Protein AF-A0A060CHI3-F1 (afdb_monomer_lite)

Organism: NCBI:txid290606

Sequence (123 aa):
YDAICPILAKHALPAGRLIACQVDNEMAYFFCINNYSSDYSDSSISQYRKFLEQKYGSLAGINKAHRTSAASLEEIDAPRKFLAATKADLPAYLDWAEYREYYLVHSIARLADMLRLCPAAAS

Radius of gyration: 19.77 Å; chains: 1; bounding box: 41×26×51 Å

Foldseek 3Di:
DVVCLQVLLCQDPPNHDDDDDDLDPPLCQVVLNPLQRDDQPPVLLVVLLVLLCVVQVDPVSSCQQQVHDDPDSVPDGADNDDDDPDPSNCRSSVSSNVSSVVVSVVVSVVSVVVNVPSDRPDD

Structure (mmCIF, N/CA/C/O backbone):
data_AF-A0A060CHI3-F1
#
_entry.id   AF-A0A060CHI3-F1
#
loop_
_atom_site.group_PDB
_atom_site.id
_atom_site.type_symbol
_atom_site.label_atom_id
_atom_site.label_alt_id
_atom_site.label_comp_id
_atom_site.label_asym_id
_atom_site.label_entity_id
_atom_site.label_seq_id
_atom_site.pdbx_PDB_ins_code
_atom_site.Cartn_x
_atom_site.Cartn_y
_atom_site.Cartn_z
_atom_site.occupancy
_atom_site.B_iso_or_equiv
_atom_site.auth_seq_id
_atom_site.auth_comp_id
_atom_site.auth_asym_id
_atom_site.auth_atom_id
_atom_site.pdbx_PDB_model_num
ATOM 1 N N . TYR A 1 1 ? 6.187 -4.412 -20.350 1.00 79.19 1 TYR A N 1
ATOM 2 C CA . TYR A 1 1 ? 7.648 -4.598 -20.272 1.00 79.19 1 TYR A CA 1
ATOM 3 C C . TYR A 1 1 ? 8.165 -5.384 -21.454 1.00 79.19 1 TYR A C 1
ATOM 5 O O . TYR A 1 1 ? 8.944 -4.827 -22.211 1.00 79.19 1 TYR A O 1
ATOM 13 N N . ASP A 1 2 ? 7.654 -6.587 -21.689 1.00 85.88 2 ASP A N 1
ATOM 14 C CA . ASP A 1 2 ? 8.130 -7.491 -22.750 1.00 85.88 2 ASP A CA 1
ATOM 15 C C . ASP A 1 2 ? 8.170 -6.858 -24.147 1.00 85.88 2 ASP A C 1
ATOM 17 O O . ASP A 1 2 ? 9.107 -7.085 -24.902 1.00 85.88 2 ASP A O 1
ATOM 21 N N . ALA A 1 3 ? 7.204 -5.994 -24.472 1.00 89.50 3 ALA A N 1
ATOM 22 C CA . ALA A 1 3 ? 7.180 -5.293 -25.756 1.00 89.50 3 ALA A CA 1
ATOM 23 C C . ALA A 1 3 ? 8.201 -4.141 -25.864 1.00 89.50 3 ALA A C 1
ATOM 25 O O . ALA A 1 3 ? 8.710 -3.877 -26.950 1.00 89.50 3 ALA A O 1
ATOM 26 N N . ILE A 1 4 ? 8.496 -3.437 -24.763 1.00 89.25 4 ILE A N 1
ATOM 27 C CA . ILE A 1 4 ? 9.316 -2.211 -24.782 1.00 89.25 4 ILE A CA 1
ATOM 28 C C . ILE A 1 4 ? 10.781 -2.480 -24.421 1.00 89.25 4 ILE A C 1
ATOM 30 O O . ILE A 1 4 ? 11.670 -1.845 -24.982 1.00 89.25 4 ILE A O 1
ATOM 34 N N . CYS A 1 5 ? 11.047 -3.456 -23.545 1.00 89.75 5 CYS A N 1
ATOM 35 C CA . CYS A 1 5 ? 12.394 -3.840 -23.116 1.00 89.75 5 CYS A CA 1
ATOM 36 C C . CYS A 1 5 ? 13.345 -4.107 -24.297 1.00 89.75 5 CYS A C 1
ATOM 38 O O . CYS A 1 5 ? 14.431 -3.531 -24.299 1.00 89.75 5 CYS A O 1
ATOM 40 N N . PRO A 1 6 ? 12.970 -4.901 -25.325 1.00 88.50 6 PRO A N 1
ATOM 41 C CA . PRO A 1 6 ? 13.855 -5.170 -26.460 1.00 88.50 6 PRO A CA 1
ATOM 42 C C . PRO A 1 6 ? 14.219 -3.909 -27.255 1.00 88.50 6 PRO A C 1
ATOM 44 O O . PRO A 1 6 ? 15.339 -3.778 -27.747 1.00 88.50 6 PRO A O 1
ATOM 47 N N . ILE A 1 7 ? 13.286 -2.956 -27.355 1.00 91.12 7 ILE A N 1
ATOM 48 C CA . ILE A 1 7 ? 13.501 -1.673 -28.032 1.00 91.12 7 ILE A CA 1
ATOM 49 C C . ILE A 1 7 ? 14.474 -0.822 -27.212 1.00 91.12 7 ILE A C 1
ATOM 51 O O . ILE A 1 7 ? 15.471 -0.345 -27.749 1.00 91.12 7 ILE A O 1
ATOM 55 N N . LEU A 1 8 ? 14.227 -0.670 -25.907 1.00 90.62 8 LEU A N 1
ATOM 56 C CA . LEU A 1 8 ? 15.104 0.097 -25.015 1.00 90.62 8 LEU A CA 1
ATOM 57 C C . LEU A 1 8 ? 16.524 -0.480 -24.990 1.00 90.62 8 LEU A C 1
ATOM 59 O O . LEU A 1 8 ? 17.486 0.272 -25.128 1.00 90.62 8 LEU A O 1
ATOM 63 N N . ALA A 1 9 ? 16.651 -1.805 -24.900 1.00 88.88 9 ALA A N 1
ATOM 64 C CA . ALA A 1 9 ? 17.932 -2.501 -24.891 1.00 88.88 9 ALA A CA 1
ATOM 65 C C . ALA A 1 9 ? 18.756 -2.258 -26.163 1.00 88.88 9 ALA A C 1
ATOM 67 O O . ALA A 1 9 ? 19.957 -2.019 -26.075 1.00 88.88 9 ALA A O 1
ATOM 68 N N . LYS A 1 10 ? 18.118 -2.249 -27.343 1.00 90.44 10 LYS A N 1
ATOM 69 C CA . LYS A 1 10 ? 18.780 -1.929 -28.621 1.00 90.44 10 LYS A CA 1
ATOM 70 C C . LYS A 1 10 ? 19.362 -0.512 -28.650 1.00 90.44 10 LYS A C 1
ATOM 72 O O . LYS A 1 10 ? 20.336 -0.259 -29.355 1.00 90.44 10 LYS A O 1
ATOM 77 N N . HIS A 1 11 ? 18.751 0.420 -27.922 1.00 91.94 11 HIS A N 1
ATOM 78 C CA . HIS A 1 11 ? 19.160 1.823 -27.891 1.00 91.94 11 HIS A CA 1
ATOM 79 C C . HIS A 1 11 ? 20.014 2.189 -26.671 1.00 91.94 11 HIS A C 1
ATOM 81 O O . HIS A 1 11 ? 20.471 3.332 -26.597 1.00 91.94 11 HIS A O 1
ATOM 87 N N . ALA A 1 12 ? 20.253 1.256 -25.748 1.00 91.31 12 ALA A N 1
ATOM 88 C CA . ALA A 1 12 ? 21.114 1.441 -24.584 1.00 91.31 12 ALA A CA 1
ATOM 89 C C . ALA A 1 12 ? 22.599 1.515 -24.969 1.00 91.31 12 ALA A C 1
ATOM 91 O O . ALA A 1 12 ? 23.028 0.963 -25.985 1.00 91.31 12 ALA A O 1
ATOM 92 N N . LEU A 1 13 ? 23.400 2.208 -24.158 1.00 88.62 13 LEU A N 1
ATOM 93 C CA . LEU A 1 13 ? 24.856 2.188 -24.307 1.00 88.62 13 LEU A CA 1
ATOM 94 C C . LEU A 1 13 ? 25.425 0.756 -24.170 1.00 88.62 13 LEU A C 1
ATOM 96 O O . LEU A 1 13 ? 24.901 -0.031 -23.382 1.00 88.62 13 LEU A O 1
ATOM 100 N N . PRO A 1 14 ? 26.520 0.427 -24.886 1.00 89.50 14 PRO A N 1
ATOM 101 C CA . PRO A 1 14 ? 27.247 1.294 -25.821 1.00 89.50 14 PRO A CA 1
ATOM 102 C C . PRO A 1 14 ? 26.654 1.329 -27.244 1.00 89.50 14 PRO A C 1
ATOM 104 O O . PRO A 1 14 ? 27.081 2.152 -28.046 1.00 89.50 14 PRO A O 1
ATOM 107 N N . ALA A 1 15 ? 25.692 0.459 -27.573 1.00 87.62 15 ALA A N 1
ATOM 108 C CA . ALA A 1 15 ? 25.171 0.300 -28.937 1.00 87.62 15 ALA A CA 1
ATOM 109 C C . ALA A 1 15 ? 24.301 1.480 -29.415 1.00 87.62 15 ALA A C 1
ATOM 111 O O . ALA A 1 15 ? 24.229 1.763 -30.612 1.00 87.62 15 ALA A O 1
ATOM 112 N N . GLY A 1 16 ? 23.642 2.180 -28.490 1.00 89.44 16 GLY A N 1
ATOM 113 C CA . GLY A 1 16 ? 22.828 3.359 -28.771 1.00 89.44 16 GLY A CA 1
ATOM 114 C C . GLY A 1 16 ? 23.209 4.578 -27.930 1.00 89.44 16 GLY A C 1
ATOM 115 O O . GLY A 1 16 ? 24.373 4.803 -27.622 1.00 89.44 16 GLY A O 1
ATOM 116 N N . ARG A 1 17 ? 22.223 5.425 -27.613 1.00 94.19 17 ARG A N 1
ATOM 117 C CA . ARG A 1 17 ? 22.412 6.713 -26.909 1.00 94.19 17 ARG A CA 1
ATOM 118 C C . ARG A 1 17 ? 21.564 6.850 -25.639 1.00 94.19 17 ARG A C 1
ATOM 120 O O . ARG A 1 17 ? 21.589 7.899 -25.004 1.00 94.19 17 ARG A O 1
ATOM 127 N N . LEU A 1 18 ? 20.798 5.822 -25.277 1.00 92.56 18 LEU A N 1
ATOM 128 C CA . LEU A 1 18 ? 20.019 5.786 -24.045 1.00 92.56 18 LEU A CA 1
ATOM 129 C C . LEU A 1 18 ? 20.964 5.485 -22.871 1.00 92.56 18 LEU A C 1
ATOM 131 O O . LEU A 1 18 ? 21.572 4.416 -22.817 1.00 92.56 18 LEU A O 1
ATOM 135 N N . ILE A 1 19 ? 21.087 6.441 -21.947 1.00 92.56 19 ILE A N 1
ATOM 136 C CA . ILE A 1 19 ? 22.009 6.365 -20.797 1.00 92.56 19 ILE A CA 1
ATOM 137 C C . ILE A 1 19 ? 21.314 5.993 -19.481 1.00 92.56 19 ILE A C 1
ATOM 139 O O . ILE A 1 19 ? 21.970 5.565 -18.538 1.00 92.56 19 ILE A O 1
ATOM 143 N N . ALA A 1 20 ? 19.995 6.178 -19.410 1.00 90.50 20 ALA A N 1
ATOM 144 C CA . ALA A 1 20 ? 19.174 5.891 -18.242 1.00 90.50 20 ALA A CA 1
ATOM 145 C C . ALA A 1 20 ? 17.707 5.699 -18.653 1.00 90.50 20 ALA A C 1
ATOM 147 O O . ALA A 1 20 ? 17.279 6.170 -19.709 1.00 90.50 20 ALA A O 1
ATOM 148 N N . CYS A 1 21 ? 16.936 5.034 -17.794 1.00 89.56 21 CYS A N 1
ATOM 149 C CA . CYS A 1 21 ? 15.491 4.892 -17.919 1.00 89.56 21 CYS A CA 1
ATOM 150 C C . CYS A 1 21 ? 14.847 5.216 -16.568 1.00 89.56 21 CYS A C 1
ATOM 152 O O . CYS A 1 21 ? 15.260 4.686 -15.536 1.00 89.56 21 CYS A O 1
ATOM 154 N N . GLN A 1 22 ? 13.857 6.104 -16.582 1.00 91.38 22 GLN A N 1
ATOM 155 C CA . GLN A 1 22 ? 13.056 6.438 -15.412 1.00 91.38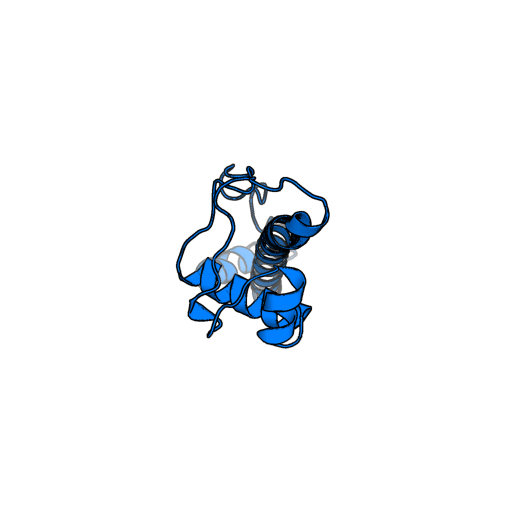 22 GLN A CA 1
ATOM 156 C C . GLN A 1 22 ? 11.876 5.463 -15.318 1.00 91.38 22 GLN A C 1
ATOM 158 O O . GLN A 1 22 ? 11.196 5.219 -16.311 1.00 91.38 22 GLN A O 1
ATOM 163 N N . VAL A 1 23 ? 11.657 4.893 -14.132 1.00 89.50 23 VAL A N 1
ATOM 164 C CA . VAL A 1 23 ? 10.709 3.782 -13.924 1.00 89.50 23 VAL A CA 1
ATOM 165 C C . VAL A 1 23 ? 9.251 4.248 -13.889 1.00 89.50 23 VAL A C 1
ATOM 167 O O . VAL A 1 23 ? 8.378 3.553 -14.398 1.00 89.50 23 VAL A O 1
ATOM 170 N N . ASP A 1 24 ? 8.996 5.410 -13.294 1.00 90.62 24 ASP A N 1
ATOM 171 C CA . ASP A 1 24 ? 7.667 5.992 -13.091 1.00 90.62 24 ASP A CA 1
ATOM 172 C C . ASP A 1 24 ? 7.768 7.523 -13.009 1.00 90.62 24 ASP A C 1
ATOM 174 O O . ASP A 1 24 ? 8.869 8.065 -12.859 1.00 90.62 24 ASP A O 1
ATOM 178 N N . ASN A 1 25 ? 6.637 8.225 -13.087 1.00 86.69 25 ASN A N 1
ATOM 179 C CA . ASN A 1 25 ? 6.566 9.662 -12.856 1.00 86.69 25 ASN A CA 1
ATOM 180 C C . ASN A 1 25 ? 5.854 9.979 -11.528 1.00 86.69 25 ASN A C 1
ATOM 182 O O . ASN A 1 25 ? 4.652 9.776 -11.390 1.00 86.69 25 ASN A O 1
ATOM 186 N N . GLU A 1 26 ? 6.607 10.562 -10.593 1.00 86.00 26 GLU A N 1
ATOM 187 C CA . GLU A 1 26 ? 6.139 11.193 -9.347 1.00 86.00 26 GLU A CA 1
ATOM 188 C C . GLU A 1 26 ? 5.467 10.295 -8.296 1.00 86.00 26 GLU A C 1
ATOM 190 O O . GLU A 1 26 ? 5.162 10.811 -7.227 1.00 86.00 26 GLU A O 1
ATOM 195 N N . MET A 1 27 ? 5.302 8.981 -8.507 1.00 83.62 27 MET A N 1
ATOM 196 C CA . MET A 1 27 ? 4.941 8.003 -7.459 1.00 83.62 27 MET A CA 1
ATOM 197 C C . MET A 1 27 ? 3.817 8.463 -6.502 1.00 83.62 27 MET A C 1
ATOM 199 O O . MET A 1 27 ? 3.851 8.200 -5.302 1.00 83.62 27 MET A O 1
ATOM 203 N N . ALA A 1 28 ? 2.818 9.183 -7.016 1.00 85.62 28 ALA A N 1
ATOM 204 C CA . ALA A 1 28 ? 1.905 9.978 -6.187 1.00 85.62 28 ALA A CA 1
ATOM 205 C C . ALA A 1 28 ? 0.462 9.453 -6.174 1.00 85.62 28 ALA A C 1
ATOM 207 O O . ALA A 1 28 ? -0.458 10.235 -5.944 1.00 85.62 28 ALA A O 1
ATOM 208 N N . TYR A 1 29 ? 0.226 8.165 -6.463 1.00 86.62 29 TYR A N 1
ATOM 209 C CA . TYR A 1 29 ? -1.135 7.619 -6.625 1.00 86.62 29 TYR A CA 1
ATOM 210 C C . TYR A 1 29 ? -1.998 8.464 -7.585 1.00 86.62 29 TYR A C 1
ATOM 212 O O . TYR A 1 29 ? -3.131 8.806 -7.262 1.00 86.62 29 TYR A O 1
ATOM 220 N N . PHE A 1 30 ? -1.455 8.887 -8.733 1.00 87.00 30 PHE A N 1
ATOM 221 C CA . PHE A 1 30 ? -2.131 9.839 -9.635 1.00 87.00 30 PHE A CA 1
ATOM 222 C C . PHE A 1 30 ? -2.622 11.116 -8.919 1.00 87.00 30 PHE A C 1
ATOM 224 O O . PHE A 1 30 ? -3.718 11.611 -9.168 1.00 87.00 30 PHE A O 1
ATOM 231 N N . PHE A 1 31 ? -1.809 11.634 -7.995 1.00 87.31 31 PHE A 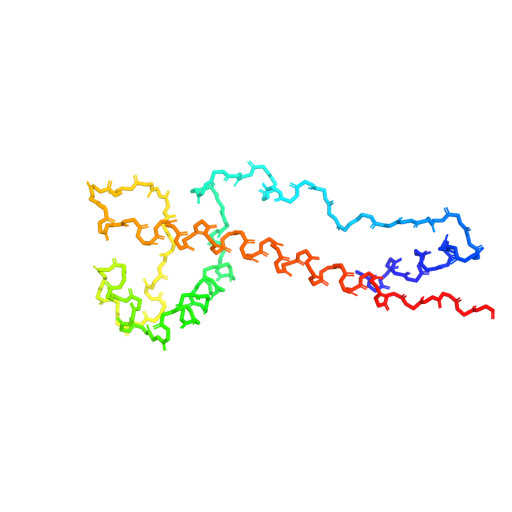N 1
ATOM 232 C CA . PHE A 1 31 ? -2.096 12.772 -7.113 1.00 87.31 31 PHE A CA 1
ATOM 233 C C . PHE A 1 31 ? -3.219 12.558 -6.092 1.00 87.31 31 PHE A C 1
ATOM 235 O O . PHE A 1 31 ? -3.562 13.478 -5.346 1.00 87.31 31 PHE A O 1
ATOM 242 N N . CYS A 1 32 ? -3.727 11.336 -5.936 1.00 88.56 32 CYS A N 1
ATOM 243 C CA . CYS A 1 32 ? -4.579 10.954 -4.814 1.00 88.56 32 CYS A CA 1
ATOM 244 C C . CYS A 1 32 ? -3.749 10.740 -3.531 1.00 88.56 32 CYS A C 1
ATOM 246 O O . CYS A 1 32 ? -3.883 9.723 -2.854 1.00 88.56 32 CYS A O 1
ATOM 248 N N . ILE A 1 33 ? -2.880 11.696 -3.185 1.00 86.31 33 ILE A N 1
ATOM 249 C CA . ILE A 1 33 ? -1.910 11.586 -2.083 1.00 86.31 33 ILE A CA 1
ATOM 250 C C . ILE A 1 33 ? -2.559 11.600 -0.697 1.00 86.31 33 ILE A C 1
ATOM 252 O O . ILE A 1 33 ? -1.995 11.046 0.245 1.00 86.31 33 ILE A O 1
ATOM 256 N N . ASN A 1 34 ? -3.764 12.162 -0.564 1.00 91.38 34 ASN A N 1
ATOM 257 C CA . ASN A 1 34 ? -4.529 12.076 0.676 1.00 91.38 34 ASN A CA 1
ATOM 258 C C . ASN A 1 34 ? -4.755 10.597 1.039 1.00 91.38 34 ASN A C 1
ATOM 260 O O . ASN A 1 34 ? -5.235 9.814 0.217 1.00 91.38 34 ASN A O 1
ATOM 264 N N . ASN A 1 35 ? -4.422 10.235 2.283 1.00 91.50 35 ASN A N 1
ATOM 265 C CA . ASN A 1 35 ? -4.561 8.879 2.820 1.00 91.50 35 ASN A CA 1
ATOM 266 C C . ASN A 1 35 ? -5.949 8.284 2.636 1.00 91.50 35 ASN A C 1
ATOM 268 O O . ASN A 1 35 ? -6.068 7.070 2.585 1.00 91.50 35 ASN A O 1
ATOM 272 N N . TYR A 1 36 ? -6.982 9.102 2.474 1.00 94.50 36 TYR A N 1
ATOM 273 C CA . TYR A 1 36 ? -8.351 8.619 2.359 1.00 94.50 36 TYR A CA 1
ATOM 274 C C . TYR A 1 36 ? -8.924 8.638 0.937 1.00 94.50 36 TYR A C 1
ATOM 276 O O . TYR A 1 36 ? -10.118 8.419 0.753 1.00 94.50 36 TYR A O 1
ATOM 284 N N . SER A 1 37 ? -8.105 8.944 -0.073 1.00 92.81 37 SER A N 1
ATOM 285 C CA . SER A 1 37 ? -8.573 9.102 -1.456 1.00 92.81 37 SER A CA 1
ATOM 286 C C . SER A 1 37 ? -8.425 7.847 -2.315 1.00 92.81 37 SER A C 1
ATOM 288 O O . SER A 1 37 ? -9.192 7.678 -3.256 1.00 92.81 37 SER A O 1
ATOM 290 N N . SER A 1 38 ? -7.433 6.997 -2.038 1.00 90.50 38 SER A N 1
ATOM 291 C CA . SER A 1 38 ? -7.124 5.786 -2.817 1.00 90.50 38 SER A CA 1
ATOM 292 C C . SER A 1 38 ? -6.093 4.904 -2.087 1.00 90.50 38 SER A C 1
ATOM 294 O O . SER A 1 38 ? -5.428 5.371 -1.164 1.00 90.50 38 SER A O 1
ATOM 296 N N . ASP A 1 39 ? -5.855 3.649 -2.467 1.00 93.12 39 ASP A N 1
ATOM 297 C CA . ASP A 1 39 ? -6.598 2.812 -3.417 1.00 93.12 39 ASP A CA 1
ATOM 298 C C . ASP A 1 39 ? -7.381 1.752 -2.636 1.00 93.12 39 ASP A C 1
ATOM 300 O O . ASP A 1 39 ? -6.813 1.026 -1.820 1.00 93.12 39 ASP A O 1
ATOM 304 N N . TYR A 1 40 ? -8.678 1.668 -2.907 1.00 95.62 40 TYR A N 1
ATOM 305 C CA . TYR A 1 40 ? -9.629 0.800 -2.221 1.00 95.62 40 TYR A CA 1
ATOM 306 C C . TYR A 1 40 ? -10.123 -0.357 -3.087 1.00 95.62 40 TYR A C 1
ATOM 308 O O . TYR A 1 40 ? -11.124 -0.986 -2.753 1.00 95.62 40 TYR A O 1
ATOM 316 N N . SER A 1 41 ? -9.441 -0.627 -4.201 1.00 95.81 41 SER A N 1
ATOM 317 C CA . SER A 1 41 ? -9.668 -1.822 -5.007 1.00 95.81 41 SER A CA 1
ATOM 318 C C . SER A 1 41 ? -9.543 -3.101 -4.169 1.00 95.81 41 SER A C 1
ATOM 320 O O . SER A 1 41 ? -8.747 -3.167 -3.227 1.00 95.81 41 SER A O 1
ATOM 322 N N . ASP A 1 42 ? -10.271 -4.154 -4.551 1.00 96.81 42 ASP A N 1
ATOM 323 C CA . ASP A 1 42 ? -10.225 -5.450 -3.856 1.00 96.81 42 ASP A CA 1
ATOM 324 C C . ASP A 1 42 ? -8.794 -6.003 -3.756 1.00 96.81 42 ASP A C 1
ATOM 326 O O . ASP A 1 42 ? -8.405 -6.587 -2.743 1.00 96.81 42 ASP A O 1
ATOM 330 N N . SER A 1 43 ? -7.973 -5.765 -4.786 1.00 95.62 43 SER A N 1
ATOM 331 C CA . SER A 1 43 ? -6.559 -6.145 -4.790 1.00 95.62 43 SER A CA 1
ATOM 332 C C . SER A 1 43 ? -5.757 -5.375 -3.739 1.00 95.62 43 SER A C 1
ATOM 334 O O . SER A 1 43 ? -4.965 -5.981 -3.017 1.00 95.62 43 SER A O 1
ATOM 336 N N . SER A 1 44 ? -5.954 -4.058 -3.627 1.00 96.25 44 SER A N 1
ATOM 337 C CA . SER A 1 44 ? -5.272 -3.241 -2.619 1.00 96.25 44 SER A CA 1
ATOM 338 C C . SER A 1 44 ? -5.687 -3.651 -1.204 1.00 96.25 44 SER A C 1
ATOM 340 O O . SER A 1 44 ? -4.835 -3.878 -0.349 1.00 96.25 44 SER A O 1
ATOM 342 N N . ILE A 1 45 ? -6.982 -3.862 -0.959 1.00 98.06 45 ILE A N 1
ATOM 343 C CA . ILE A 1 45 ? -7.470 -4.316 0.351 1.00 98.06 45 ILE A CA 1
ATOM 344 C C . ILE A 1 45 ? -6.945 -5.719 0.696 1.00 98.06 45 ILE A C 1
ATOM 346 O O . ILE A 1 45 ? -6.521 -5.960 1.827 1.00 98.06 45 ILE A O 1
ATOM 350 N N . SER A 1 46 ? -6.887 -6.638 -0.273 1.00 97.56 46 SER A N 1
ATOM 351 C CA . SER A 1 46 ? -6.279 -7.961 -0.079 1.00 97.56 46 SER A CA 1
ATOM 352 C C . SER A 1 46 ? -4.802 -7.865 0.326 1.00 97.56 46 SER A C 1
ATOM 354 O O . SER A 1 46 ? -4.362 -8.539 1.259 1.00 97.56 46 SER A O 1
ATOM 356 N N . GLN A 1 47 ? -4.031 -7.001 -0.336 1.00 97.25 47 GLN A N 1
ATOM 357 C CA . GLN A 1 47 ? -2.616 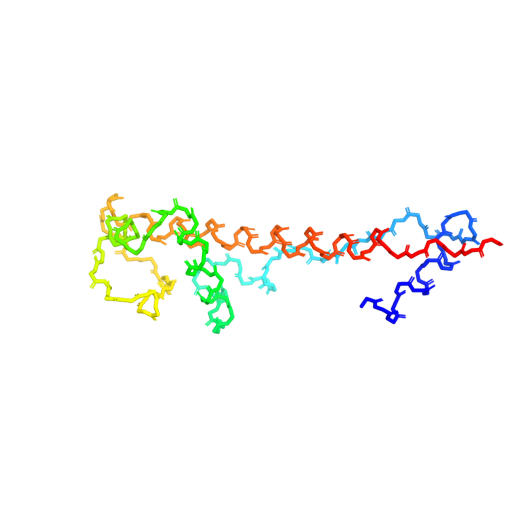-6.791 -0.022 1.00 97.25 47 GLN A CA 1
ATOM 358 C C . GLN A 1 47 ? -2.420 -6.079 1.323 1.00 97.25 47 GLN A C 1
ATOM 360 O O . GLN A 1 47 ? -1.498 -6.433 2.057 1.00 97.25 47 GLN A O 1
ATOM 365 N N . TYR A 1 48 ? -3.310 -5.157 1.692 1.00 9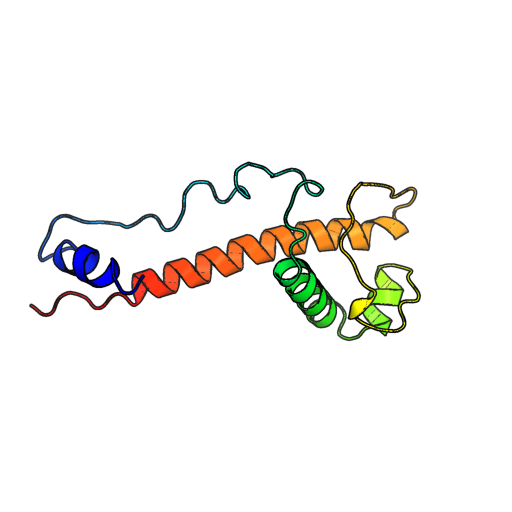8.31 48 TYR A N 1
ATOM 366 C CA . TYR A 1 48 ? -3.314 -4.522 3.009 1.00 98.31 48 TYR A CA 1
ATOM 367 C C . TYR A 1 48 ? -3.513 -5.541 4.136 1.00 98.31 48 TYR A C 1
ATOM 369 O O . TYR A 1 48 ? -2.772 -5.533 5.116 1.00 98.31 48 TYR A O 1
ATOM 377 N N . ARG A 1 49 ? -4.447 -6.485 3.976 1.00 98.38 49 ARG A N 1
ATOM 378 C CA . ARG A 1 49 ? -4.662 -7.570 4.951 1.00 98.38 49 ARG A CA 1
ATOM 379 C C . ARG A 1 49 ? -3.412 -8.426 5.139 1.00 98.38 49 ARG A C 1
ATOM 381 O O . ARG A 1 49 ? -3.032 -8.696 6.273 1.00 98.38 49 ARG A O 1
ATOM 388 N N . LYS A 1 50 ? -2.732 -8.787 4.045 1.00 97.69 50 LYS A N 1
ATOM 389 C CA . LYS A 1 50 ? -1.456 -9.526 4.102 1.00 97.69 50 LYS A CA 1
ATOM 390 C C . LYS A 1 50 ? -0.354 -8.715 4.777 1.00 97.69 50 LYS A C 1
ATOM 392 O O . LYS A 1 50 ? 0.405 -9.265 5.565 1.00 97.69 50 LYS A O 1
ATOM 397 N N . PHE A 1 51 ? -0.274 -7.417 4.488 1.00 98.38 51 PHE A N 1
ATOM 398 C CA . PHE A 1 51 ? 0.666 -6.510 5.144 1.00 98.38 51 PHE A CA 1
ATOM 399 C C . PHE A 1 51 ? 0.439 -6.479 6.664 1.00 98.38 51 PHE A C 1
ATOM 401 O O . PHE A 1 51 ? 1.383 -6.647 7.434 1.00 98.38 51 PHE A O 1
ATOM 408 N N . LEU A 1 52 ? -0.815 -6.349 7.108 1.00 98.62 52 LEU A N 1
ATOM 409 C CA . LEU A 1 52 ? -1.162 -6.382 8.530 1.00 98.62 52 LEU A CA 1
ATOM 410 C C . LEU A 1 52 ? -0.861 -7.738 9.174 1.00 98.62 52 LEU A C 1
ATOM 412 O O . LEU A 1 52 ? -0.339 -7.783 10.285 1.00 98.62 52 LEU A O 1
ATOM 416 N N . GLU A 1 53 ? -1.168 -8.840 8.491 1.00 98.12 53 GLU A N 1
ATOM 417 C CA . GLU A 1 53 ? -0.867 -10.186 8.980 1.00 98.12 53 GLU A CA 1
ATOM 418 C C . GLU A 1 53 ? 0.642 -10.395 9.148 1.00 98.12 53 GLU A C 1
ATOM 420 O O . GLU A 1 53 ? 1.073 -10.905 10.178 1.00 98.12 53 GLU A O 1
ATOM 425 N N . GLN A 1 54 ? 1.460 -9.926 8.203 1.00 98.12 54 GLN A N 1
ATOM 426 C CA . GLN A 1 54 ? 2.920 -9.953 8.329 1.00 98.12 54 GLN A CA 1
ATOM 427 C C . GLN A 1 54 ? 3.415 -9.084 9.492 1.00 98.12 54 GLN A C 1
ATOM 429 O O . GLN A 1 54 ? 4.315 -9.490 10.225 1.00 98.12 54 GLN A O 1
ATOM 434 N N . LYS A 1 55 ? 2.815 -7.905 9.688 1.00 98.50 55 LYS A N 1
ATOM 435 C CA . LYS A 1 55 ? 3.201 -6.954 10.738 1.00 98.50 55 LYS A CA 1
ATOM 436 C C . LYS A 1 55 ? 2.833 -7.429 12.146 1.00 98.50 55 LYS A C 1
ATOM 438 O O . LYS A 1 55 ? 3.611 -7.252 13.082 1.00 98.50 55 LYS A O 1
ATOM 443 N N . TYR A 1 56 ? 1.651 -8.019 12.307 1.00 98.56 56 TYR A N 1
ATOM 444 C CA . TYR A 1 56 ? 1.085 -8.390 13.609 1.00 98.56 56 TYR A CA 1
ATOM 445 C C . TYR A 1 56 ? 1.083 -9.899 13.886 1.00 98.56 56 TYR A C 1
ATOM 447 O O . TYR A 1 56 ? 0.701 -10.327 14.977 1.00 98.56 56 TYR A O 1
ATOM 455 N N . GLY A 1 57 ? 1.490 -10.711 12.913 1.00 98.44 57 GLY A N 1
ATOM 456 C CA . GLY A 1 57 ? 1.650 -12.164 12.995 1.00 98.44 57 GLY A CA 1
ATOM 457 C C . GLY A 1 57 ? 0.352 -12.977 13.024 1.00 98.44 57 GLY A C 1
ATOM 458 O O . GLY A 1 57 ? 0.401 -14.188 12.838 1.00 98.44 57 GLY A O 1
ATOM 459 N N . SER A 1 58 ? -0.804 -12.362 13.301 1.00 98.12 58 SER A N 1
ATOM 460 C CA . SER A 1 58 ? -2.102 -13.050 13.357 1.00 98.12 58 SER A CA 1
ATOM 461 C C . SER A 1 58 ? -3.284 -12.076 13.372 1.00 98.12 58 SER A C 1
ATOM 463 O O . SER A 1 58 ? -3.139 -10.927 13.793 1.00 98.12 58 SER A O 1
ATOM 465 N N . LEU A 1 59 ? -4.487 -12.571 13.049 1.00 98.50 59 LEU A N 1
ATOM 466 C CA . LEU A 1 59 ? -5.750 -11.837 13.225 1.00 98.50 59 LEU A CA 1
ATOM 467 C C . LEU A 1 59 ? -5.942 -11.326 14.664 1.00 98.50 59 LEU A C 1
ATOM 469 O O . LEU A 1 59 ? -6.397 -10.204 14.868 1.00 98.50 59 LEU A O 1
ATOM 473 N N . ALA A 1 60 ? -5.551 -12.111 15.675 1.00 98.50 60 ALA A N 1
ATOM 474 C CA . ALA A 1 60 ? -5.618 -11.690 17.076 1.00 98.50 60 ALA A CA 1
ATOM 475 C C . ALA A 1 60 ? -4.684 -10.500 17.369 1.00 98.50 60 ALA A C 1
ATOM 477 O O . ALA A 1 60 ? -5.055 -9.587 18.109 1.00 98.50 60 ALA A O 1
ATOM 478 N N . GLY A 1 61 ? -3.492 -10.488 16.764 1.00 98.62 61 GLY A N 1
ATOM 479 C CA . GLY A 1 61 ? -2.557 -9.365 16.830 1.00 98.62 61 GLY A CA 1
ATOM 480 C C . GLY A 1 61 ? -3.134 -8.098 16.201 1.00 98.62 61 GLY A C 1
ATOM 481 O O . GLY A 1 61 ? -3.074 -7.034 16.819 1.00 98.62 61 GLY A O 1
ATOM 482 N N . ILE A 1 62 ? -3.766 -8.229 15.030 1.00 98.62 62 ILE A N 1
ATOM 483 C CA . ILE A 1 62 ? -4.431 -7.113 14.344 1.00 98.62 62 ILE A CA 1
ATOM 484 C C . ILE A 1 62 ? -5.590 -6.583 15.190 1.00 98.62 62 ILE A C 1
ATOM 486 O O . ILE A 1 62 ? -5.626 -5.397 15.498 1.00 98.62 62 ILE A O 1
ATOM 490 N N . ASN A 1 63 ? -6.485 -7.460 15.656 1.00 98.56 63 ASN A N 1
ATOM 491 C CA . ASN A 1 63 ? -7.611 -7.082 16.512 1.00 98.56 63 ASN A CA 1
ATOM 492 C C . ASN A 1 63 ? -7.154 -6.349 17.778 1.00 98.56 63 ASN A C 1
ATOM 494 O O . ASN A 1 63 ? -7.754 -5.350 18.169 1.00 98.56 63 ASN A O 1
ATOM 498 N N . LYS A 1 64 ? -6.053 -6.789 18.397 1.00 98.50 64 LYS A N 1
ATOM 499 C CA . LYS A 1 64 ? -5.464 -6.099 19.549 1.00 98.50 64 LYS A CA 1
ATOM 500 C C . LYS A 1 64 ? -4.946 -4.705 19.183 1.00 98.50 64 LYS A C 1
ATOM 502 O O . LYS A 1 64 ? -5.178 -3.766 19.941 1.00 98.50 64 LYS A O 1
ATOM 507 N N . ALA A 1 65 ? -4.239 -4.569 18.062 1.00 98.38 65 ALA A N 1
ATOM 508 C CA . ALA A 1 65 ? -3.653 -3.302 17.630 1.00 98.38 65 ALA A CA 1
ATOM 509 C C . ALA A 1 65 ? -4.713 -2.290 17.168 1.00 98.38 65 ALA A C 1
ATOM 511 O O . ALA A 1 65 ? -4.631 -1.112 17.504 1.00 98.38 65 ALA A O 1
ATOM 512 N N . HIS A 1 66 ? -5.715 -2.754 16.421 1.00 98.00 66 HIS A N 1
ATOM 513 C CA . HIS A 1 66 ? -6.775 -1.929 15.829 1.00 98.00 66 HIS A CA 1
ATOM 514 C C . HIS A 1 66 ? -8.013 -1.820 16.719 1.00 98.00 66 HIS A C 1
ATOM 516 O O . HIS A 1 66 ? -8.927 -1.061 16.408 1.00 98.00 66 HIS A O 1
ATOM 522 N N . ARG A 1 67 ? -8.032 -2.539 17.848 1.00 96.88 67 ARG A N 1
ATOM 523 C CA . ARG A 1 67 ? -9.137 -2.582 18.819 1.00 96.88 67 ARG A CA 1
ATOM 524 C C . ARG A 1 67 ? -10.453 -3.045 18.188 1.00 96.88 67 ARG A C 1
ATOM 526 O O . ARG A 1 67 ? -11.525 -2.545 18.523 1.00 96.88 67 ARG A O 1
ATOM 533 N N . THR A 1 68 ? -10.353 -4.012 17.286 1.00 96.06 68 THR A N 1
ATOM 534 C CA . THR A 1 68 ? -11.476 -4.638 16.585 1.00 96.06 68 THR A CA 1
ATOM 535 C C . THR A 1 68 ? -11.749 -6.039 17.128 1.00 96.06 68 THR A C 1
ATOM 537 O O . THR A 1 68 ? -10.990 -6.584 17.930 1.00 96.06 68 THR A O 1
ATOM 540 N N . SER A 1 69 ? -12.851 -6.633 16.684 1.00 97.38 69 SER A N 1
ATOM 541 C CA . SER A 1 69 ? -13.241 -8.010 16.999 1.00 97.38 69 SER A CA 1
ATOM 542 C C . SER A 1 69 ? -13.599 -8.785 15.729 1.00 97.38 69 SER A C 1
ATOM 544 O O . SER A 1 69 ? -14.574 -9.532 15.723 1.00 97.38 69 SER A O 1
ATOM 546 N N . ALA A 1 70 ? -12.857 -8.549 14.644 1.00 97.75 70 ALA A N 1
ATOM 547 C CA . ALA A 1 70 ? -13.081 -9.215 13.366 1.00 97.75 70 ALA A CA 1
ATOM 548 C C . ALA A 1 70 ? -12.916 -10.732 13.530 1.00 97.75 70 ALA A C 1
ATOM 550 O O . ALA A 1 70 ? -11.962 -11.181 14.177 1.00 97.75 70 ALA A O 1
ATOM 551 N N . ALA A 1 71 ? -13.834 -11.509 12.957 1.00 98.00 71 ALA A N 1
ATOM 552 C CA . ALA A 1 71 ? -13.801 -12.970 13.008 1.00 98.00 71 ALA A CA 1
ATOM 553 C C . ALA A 1 71 ? -12.943 -13.582 11.888 1.00 98.00 71 ALA A C 1
ATOM 555 O O . ALA A 1 71 ? -12.576 -14.755 11.957 1.00 98.00 71 ALA A O 1
ATOM 556 N N . SER A 1 72 ? -12.590 -12.784 10.880 1.00 97.94 72 SER A N 1
ATOM 557 C CA . SER A 1 72 ? -11.810 -13.186 9.711 1.00 97.94 72 SER A CA 1
ATOM 558 C C . SER A 1 72 ? -10.942 -12.029 9.201 1.00 97.94 72 SER A C 1
ATOM 560 O O . SER A 1 72 ? -11.177 -10.868 9.547 1.00 97.94 72 SER A O 1
ATOM 562 N N . LEU A 1 73 ? -9.929 -12.318 8.373 1.00 97.00 73 LEU A N 1
ATOM 563 C CA . LEU A 1 73 ? -9.141 -11.257 7.727 1.00 97.00 73 LEU A CA 1
ATOM 564 C C . LEU A 1 73 ? -9.996 -10.476 6.718 1.00 97.00 73 LEU A C 1
ATOM 566 O O . LEU A 1 73 ? -9.761 -9.294 6.484 1.00 97.00 73 LEU A O 1
ATOM 570 N N . GLU A 1 74 ? -11.006 -11.124 6.143 1.00 97.31 74 GLU A N 1
ATOM 571 C CA . GLU A 1 74 ? -11.927 -10.583 5.148 1.00 97.31 74 GLU A CA 1
ATOM 572 C C . GLU A 1 74 ? -12.832 -9.472 5.695 1.00 97.31 74 GLU A C 1
ATOM 574 O O . GLU A 1 74 ? -13.318 -8.646 4.922 1.00 97.31 74 GLU A O 1
ATOM 579 N N . GLU A 1 75 ? -13.024 -9.417 7.011 1.00 97.94 75 GLU A N 1
ATOM 580 C CA . GLU A 1 75 ? -13.751 -8.344 7.699 1.00 97.94 75 GLU A CA 1
ATOM 581 C C . GLU A 1 75 ? -12.898 -7.090 7.934 1.00 97.94 75 GLU A C 1
ATOM 583 O O . GLU A 1 75 ? -13.438 -6.024 8.227 1.00 97.94 75 GLU A O 1
ATOM 588 N N . ILE A 1 76 ? -11.571 -7.187 7.802 1.00 97.69 76 ILE A N 1
ATOM 589 C CA . ILE A 1 76 ? -10.676 -6.038 7.958 1.00 97.69 76 ILE A CA 1
ATOM 590 C C . ILE A 1 76 ? -10.752 -5.172 6.698 1.00 97.69 76 ILE A C 1
ATOM 592 O O . ILE A 1 76 ? -10.546 -5.659 5.584 1.00 97.69 76 ILE A O 1
ATOM 596 N N . ASP A 1 77 ? -10.984 -3.874 6.868 1.00 97.00 77 ASP A N 1
ATOM 597 C CA . ASP A 1 77 ? -10.952 -2.880 5.793 1.00 97.00 77 ASP A CA 1
ATOM 598 C C . ASP A 1 77 ? -10.069 -1.689 6.193 1.00 97.00 77 ASP A C 1
ATOM 600 O O . ASP A 1 77 ? -9.789 -1.451 7.369 1.00 97.00 77 ASP A O 1
ATOM 604 N N . ALA A 1 78 ? -9.608 -0.941 5.197 1.00 97.31 78 ALA A N 1
ATOM 605 C CA . ALA A 1 78 ? -8.814 0.260 5.385 1.00 97.31 78 ALA A CA 1
ATOM 606 C C . ALA A 1 78 ? -9.682 1.473 5.788 1.00 97.31 78 ALA A C 1
ATOM 608 O O . ALA A 1 78 ? -10.806 1.641 5.298 1.00 97.31 78 ALA A O 1
ATOM 609 N N . PRO A 1 79 ? -9.166 2.397 6.615 1.00 97.19 79 PRO A N 1
ATOM 610 C CA . PRO A 1 79 ? -9.889 3.609 6.974 1.00 97.19 79 PRO A CA 1
ATOM 611 C C . PRO A 1 79 ? -10.176 4.485 5.743 1.00 97.19 79 PRO A C 1
ATOM 613 O O . PRO A 1 79 ? -9.309 4.736 4.904 1.00 97.19 79 PRO A O 1
ATOM 616 N N . ARG A 1 80 ? -11.412 4.994 5.658 1.00 95.94 80 ARG A N 1
ATOM 617 C CA . ARG A 1 80 ? -11.888 5.906 4.593 1.00 95.94 80 ARG A CA 1
ATOM 618 C C . ARG A 1 80 ? -11.957 7.378 5.023 1.00 95.94 80 ARG A C 1
ATOM 620 O O . ARG A 1 80 ? -12.352 8.238 4.247 1.00 95.94 80 ARG A O 1
ATOM 627 N N . LYS A 1 81 ? -11.650 7.665 6.289 1.00 96.25 81 LYS A N 1
ATOM 628 C CA . LYS A 1 81 ? -11.629 9.003 6.900 1.00 96.25 81 LYS A CA 1
ATOM 629 C C . LYS A 1 81 ? -10.954 8.929 8.262 1.00 96.25 81 LYS A C 1
ATOM 631 O O . LYS A 1 81 ? -11.061 7.900 8.919 1.00 96.25 81 LYS A O 1
ATOM 636 N N . PHE A 1 82 ? -10.334 10.015 8.715 1.00 96.62 82 PHE A N 1
ATOM 637 C CA . PHE A 1 82 ? -9.750 10.086 10.056 1.00 96.62 82 PHE A CA 1
ATOM 638 C C . PHE A 1 82 ? -10.830 10.319 11.120 1.00 96.62 82 PHE A C 1
ATOM 640 O O . PHE A 1 82 ? -11.452 11.379 11.138 1.00 96.62 82 PHE A O 1
ATOM 647 N N . LEU A 1 83 ? -11.052 9.342 12.003 1.00 95.94 83 LEU A N 1
ATOM 648 C CA . LEU A 1 83 ? -12.002 9.432 13.123 1.00 95.94 83 LEU A CA 1
ATOM 649 C C . LEU A 1 83 ? -11.363 9.132 14.488 1.00 95.94 83 LEU A C 1
ATOM 651 O O . LEU A 1 83 ? -12.081 8.884 15.454 1.00 95.94 83 LEU A O 1
ATOM 655 N N . ALA A 1 84 ? -10.032 9.103 14.582 1.00 96.44 84 ALA A N 1
ATOM 656 C CA . ALA A 1 84 ? -9.363 8.846 15.854 1.00 96.44 84 ALA A CA 1
ATOM 657 C C . ALA A 1 84 ? -9.734 9.924 16.884 1.00 96.44 84 ALA A C 1
ATOM 659 O O . ALA A 1 84 ? -9.573 11.117 16.625 1.00 96.44 84 ALA A O 1
ATOM 660 N N . ALA A 1 85 ? -10.192 9.499 18.061 1.00 97.06 85 ALA A N 1
ATOM 661 C CA . ALA A 1 85 ? -10.457 10.391 19.189 1.00 97.06 85 ALA A CA 1
ATOM 662 C C . ALA A 1 85 ? -9.330 10.326 20.226 1.00 97.06 85 ALA A C 1
ATOM 664 O O . ALA A 1 85 ? -9.086 11.277 20.967 1.00 97.06 85 ALA A O 1
ATOM 665 N N . THR A 1 86 ? -8.630 9.194 20.279 1.00 97.62 86 THR A N 1
ATOM 666 C CA . THR A 1 86 ? -7.570 8.921 21.241 1.00 97.62 86 THR A CA 1
ATOM 667 C C . THR A 1 86 ? -6.325 8.382 20.551 1.00 97.62 86 THR A C 1
ATOM 669 O O . THR A 1 86 ? -6.369 7.849 19.442 1.00 97.62 86 THR A O 1
ATOM 672 N N . LYS A 1 87 ? -5.185 8.458 21.246 1.00 97.25 87 LYS A N 1
ATOM 673 C CA . LYS A 1 87 ? -3.921 7.888 20.755 1.00 97.25 87 LYS A CA 1
ATOM 674 C C . LYS A 1 87 ? -4.020 6.388 20.465 1.00 97.25 87 LYS A C 1
ATOM 676 O O . LYS A 1 87 ? -3.329 5.900 19.581 1.00 97.25 87 LYS A O 1
ATOM 681 N N . ALA A 1 88 ? -4.876 5.673 21.192 1.00 97.06 88 ALA A N 1
ATOM 682 C CA . ALA A 1 88 ? -5.073 4.239 21.016 1.00 97.06 88 ALA A CA 1
ATOM 683 C C . ALA A 1 88 ? -5.804 3.882 19.709 1.00 97.06 88 ALA A C 1
ATOM 685 O O . ALA A 1 88 ? -5.791 2.720 19.324 1.00 97.06 88 ALA A O 1
ATOM 686 N N . ASP A 1 89 ? -6.411 4.858 19.027 1.00 97.06 89 ASP A N 1
ATOM 687 C CA . ASP A 1 89 ? -7.105 4.645 17.751 1.00 97.06 89 ASP A CA 1
ATOM 688 C C . ASP A 1 89 ? -6.166 4.849 16.551 1.00 97.06 89 ASP A C 1
ATOM 690 O O . ASP A 1 89 ? -6.485 4.451 15.435 1.00 97.06 89 ASP A O 1
ATOM 694 N N . LEU A 1 90 ? -4.997 5.463 16.772 1.00 98.12 90 LEU A N 1
ATOM 695 C CA . LEU A 1 90 ? -4.024 5.793 15.730 1.00 98.12 90 LEU A CA 1
ATOM 696 C C . LEU A 1 90 ? -3.461 4.596 14.945 1.00 98.12 90 LEU A C 1
ATOM 698 O O . LEU A 1 90 ? -3.231 4.797 13.751 1.00 98.12 90 LEU A O 1
ATOM 702 N N . PRO A 1 91 ? -3.237 3.393 15.525 1.00 98.44 91 PRO A N 1
ATOM 703 C CA . PRO A 1 91 ? -2.592 2.292 14.807 1.00 98.44 91 PRO A CA 1
ATOM 704 C C . PRO A 1 91 ? -3.218 1.984 13.444 1.00 98.44 91 PRO A C 1
ATOM 706 O O . PRO A 1 91 ? -2.506 1.984 12.448 1.00 98.44 91 PRO A O 1
ATOM 709 N N . ALA A 1 92 ? -4.547 1.871 13.357 1.00 97.81 92 ALA A N 1
ATOM 710 C CA . ALA A 1 92 ? -5.228 1.569 12.094 1.00 97.81 92 ALA A CA 1
ATOM 711 C C . ALA A 1 92 ? -4.958 2.613 10.987 1.00 97.81 92 ALA A C 1
ATOM 713 O O . ALA A 1 92 ? -4.834 2.270 9.812 1.00 97.81 92 ALA A O 1
ATOM 714 N N . TYR A 1 93 ? -4.828 3.893 11.353 1.00 98.19 93 TYR A N 1
ATOM 715 C CA . TYR A 1 93 ? -4.558 4.981 10.405 1.00 98.19 93 TYR A CA 1
ATOM 716 C C . TYR A 1 93 ? -3.095 5.036 9.982 1.00 98.19 93 TYR A C 1
ATOM 718 O O . TYR A 1 93 ? -2.802 5.274 8.810 1.00 98.19 93 TYR A O 1
ATOM 726 N N . LEU A 1 94 ? -2.184 4.830 10.935 1.00 98.19 94 LEU A N 1
ATOM 727 C CA . LEU A 1 94 ? -0.750 4.806 10.665 1.00 98.19 94 LEU A CA 1
ATOM 728 C C . LEU A 1 94 ? -0.382 3.597 9.808 1.00 98.19 94 LEU A C 1
ATOM 730 O O . LEU A 1 94 ? 0.356 3.751 8.844 1.00 98.19 94 LEU A O 1
ATOM 734 N N . ASP A 1 95 ? -0.971 2.435 10.082 1.00 98.50 95 ASP A N 1
ATOM 735 C CA . ASP A 1 95 ? -0.742 1.228 9.291 1.00 98.50 95 ASP A CA 1
ATOM 736 C C . ASP A 1 95 ? -1.274 1.359 7.871 1.00 98.50 95 ASP A C 1
ATOM 738 O O . ASP A 1 95 ? -0.685 0.820 6.941 1.00 98.50 95 ASP A O 1
ATOM 742 N N . TRP A 1 96 ? -2.386 2.072 7.682 1.00 98.00 96 TRP A N 1
ATOM 743 C CA . TRP A 1 96 ? -2.875 2.367 6.343 1.00 98.00 96 TRP A CA 1
ATOM 744 C C . TRP A 1 96 ? -1.916 3.286 5.581 1.00 98.00 96 TRP A C 1
ATOM 746 O O . TRP A 1 96 ? -1.599 3.014 4.426 1.00 98.00 96 TRP A O 1
ATOM 756 N N . ALA A 1 97 ? -1.408 4.341 6.223 1.00 96.75 97 ALA A N 1
ATOM 757 C CA . ALA A 1 97 ? -0.410 5.218 5.614 1.00 96.75 97 ALA A CA 1
ATOM 758 C C . ALA A 1 97 ? 0.889 4.461 5.274 1.00 96.75 97 ALA A C 1
ATOM 760 O O . ALA A 1 97 ? 1.404 4.595 4.166 1.00 96.75 97 ALA A O 1
ATOM 761 N N . GLU A 1 98 ? 1.370 3.619 6.190 1.00 97.69 98 GLU A N 1
ATOM 762 C CA . GLU A 1 98 ? 2.559 2.784 5.998 1.00 97.69 98 GLU A CA 1
ATOM 763 C C . GLU A 1 98 ? 2.358 1.759 4.879 1.00 97.69 98 GLU A C 1
ATOM 765 O O . GLU A 1 98 ? 3.223 1.599 4.023 1.00 97.69 98 GLU A O 1
ATOM 770 N N . TYR A 1 99 ? 1.194 1.107 4.823 1.00 97.62 99 TYR A N 1
ATOM 771 C CA . TYR A 1 99 ? 0.866 0.205 3.725 1.00 97.62 99 TYR A CA 1
ATOM 772 C C . TYR A 1 99 ? 0.872 0.926 2.373 1.00 97.62 99 TYR A C 1
ATOM 774 O O . TYR A 1 99 ? 1.365 0.371 1.393 1.00 97.62 99 TYR A O 1
ATOM 782 N N . ARG A 1 100 ? 0.351 2.158 2.295 1.00 95.31 100 ARG A N 1
ATOM 783 C CA . ARG A 1 100 ? 0.371 2.934 1.045 1.00 95.31 100 ARG A CA 1
ATOM 784 C C . ARG A 1 100 ? 1.799 3.243 0.594 1.00 95.31 100 ARG A C 1
ATOM 786 O O . ARG A 1 100 ? 2.119 3.122 -0.586 1.00 95.31 100 ARG A O 1
ATOM 793 N N . GLU A 1 101 ? 2.681 3.585 1.527 1.00 94.31 101 GLU A N 1
ATOM 794 C CA . GLU A 1 101 ? 4.106 3.744 1.230 1.00 94.31 101 GLU A CA 1
ATOM 795 C C . GLU A 1 101 ? 4.732 2.421 0.766 1.00 94.31 101 GLU A C 1
ATOM 797 O O . GLU A 1 101 ? 5.353 2.371 -0.299 1.00 94.31 101 GLU A O 1
ATOM 802 N N . TYR A 1 102 ? 4.500 1.331 1.506 1.00 94.62 102 TYR A N 1
ATOM 803 C CA . TYR A 1 102 ? 4.969 -0.010 1.154 1.00 94.62 102 TYR A CA 1
ATOM 804 C C . TYR A 1 102 ? 4.518 -0.415 -0.252 1.00 94.62 102 TYR A C 1
ATOM 806 O O . TYR A 1 102 ? 5.325 -0.885 -1.052 1.00 94.62 102 TYR A O 1
ATOM 814 N N . TYR A 1 103 ? 3.244 -0.199 -0.577 1.00 92.75 103 TYR A N 1
ATOM 815 C CA . TYR A 1 103 ? 2.665 -0.512 -1.875 1.00 92.75 103 TYR A CA 1
ATOM 816 C C . TYR A 1 103 ? 3.397 0.215 -3.008 1.00 92.75 103 TYR A C 1
ATOM 818 O O . TYR A 1 103 ? 3.759 -0.419 -4.002 1.00 92.75 103 TYR A O 1
ATOM 826 N N . LEU A 1 104 ? 3.656 1.519 -2.859 1.00 92.44 104 LEU A N 1
ATOM 827 C CA . LEU A 1 104 ? 4.387 2.303 -3.857 1.00 92.44 104 LEU A CA 1
ATOM 828 C C . LEU A 1 104 ? 5.831 1.829 -3.998 1.00 92.44 104 LEU A C 1
ATOM 830 O O . LEU A 1 104 ? 6.268 1.514 -5.104 1.00 92.44 104 LEU A O 1
ATOM 834 N N . VAL A 1 105 ? 6.563 1.748 -2.886 1.00 92.75 105 VAL A N 1
ATOM 835 C CA . VAL A 1 105 ? 7.981 1.369 -2.887 1.00 92.75 105 VAL A CA 1
ATOM 836 C C . VAL A 1 105 ? 8.162 -0.026 -3.474 1.00 92.75 105 VAL A C 1
ATOM 838 O O . VAL A 1 105 ? 9.017 -0.229 -4.337 1.00 92.75 105 VAL A O 1
ATOM 841 N N . HIS A 1 106 ? 7.329 -0.982 -3.064 1.00 92.38 106 HIS A N 1
ATOM 842 C CA . HIS A 1 106 ? 7.403 -2.354 -3.550 1.00 92.38 106 HIS A CA 1
ATOM 843 C C . HIS A 1 106 ? 7.040 -2.458 -5.035 1.00 92.38 106 HIS A C 1
ATOM 845 O O . HIS A 1 106 ? 7.723 -3.152 -5.792 1.00 92.38 106 HIS A O 1
ATOM 851 N N . SER A 1 107 ? 6.005 -1.737 -5.477 1.00 91.38 107 SER A N 1
ATOM 852 C CA . SER A 1 107 ? 5.620 -1.708 -6.891 1.00 91.38 107 SER A CA 1
ATOM 853 C C . SER A 1 107 ? 6.748 -1.140 -7.748 1.00 91.38 107 SER A C 1
ATOM 855 O O . SER A 1 107 ? 7.161 -1.781 -8.710 1.00 91.38 107 SER A O 1
ATOM 857 N N . I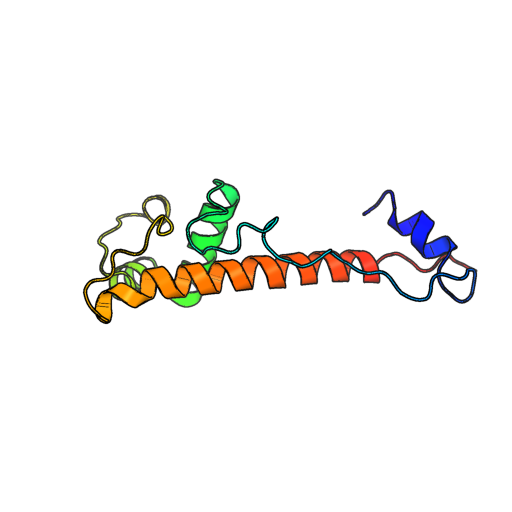LE A 1 108 ? 7.321 0.003 -7.366 1.00 92.62 108 ILE A N 1
ATOM 858 C CA . ILE A 1 108 ? 8.416 0.628 -8.116 1.00 92.62 108 ILE A CA 1
ATOM 859 C C . ILE A 1 108 ? 9.683 -0.221 -8.105 1.00 92.62 108 ILE A C 1
ATOM 861 O O . ILE A 1 108 ? 10.327 -0.340 -9.145 1.00 92.62 108 ILE A O 1
ATOM 865 N N . ALA A 1 109 ? 10.021 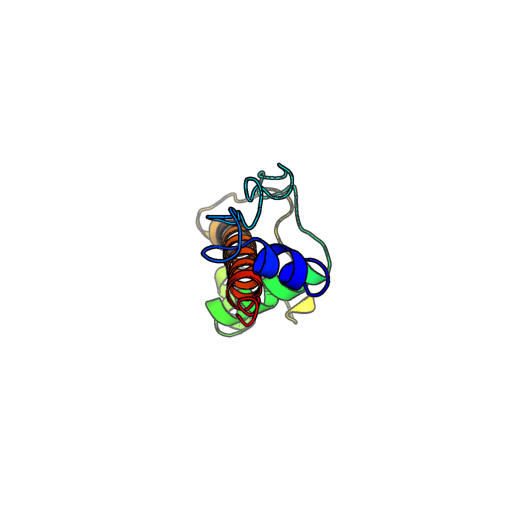-0.864 -6.986 1.00 93.12 109 ALA A N 1
ATOM 866 C CA . ALA A 1 109 ? 11.145 -1.794 -6.934 1.00 93.12 109 ALA A CA 1
ATOM 867 C C . ALA A 1 109 ? 10.967 -2.938 -7.944 1.00 93.12 109 ALA A C 1
ATOM 869 O O . ALA A 1 109 ? 11.861 -3.192 -8.751 1.00 93.12 109 ALA A O 1
ATOM 870 N N . ARG A 1 110 ? 9.777 -3.551 -7.984 1.00 92.94 110 ARG A N 1
ATOM 871 C CA . ARG A 1 110 ? 9.453 -4.606 -8.952 1.00 92.94 110 ARG A CA 1
ATOM 872 C C . ARG A 1 110 ? 9.546 -4.113 -10.397 1.00 92.94 110 ARG A C 1
ATOM 874 O O . ARG A 1 110 ? 10.114 -4.802 -11.240 1.00 92.94 110 ARG A O 1
ATOM 881 N N . LEU A 1 111 ? 9.005 -2.932 -10.693 1.00 91.38 111 LEU A N 1
ATOM 882 C CA . LEU A 1 111 ? 9.080 -2.337 -12.031 1.00 91.38 111 LEU A CA 1
ATOM 883 C C . LEU A 1 111 ? 10.529 -2.016 -12.435 1.00 91.38 111 LEU A C 1
ATOM 885 O O . LEU A 1 111 ? 10.917 -2.237 -13.584 1.00 91.38 111 LEU A O 1
ATOM 889 N N . ALA A 1 112 ? 11.346 -1.543 -11.492 1.00 91.12 112 ALA A N 1
ATOM 890 C CA . ALA A 1 112 ? 12.764 -1.280 -11.705 1.00 91.12 112 ALA A CA 1
ATOM 891 C C . ALA A 1 112 ? 13.537 -2.572 -12.005 1.00 91.12 112 ALA A C 1
ATOM 893 O O . ALA A 1 112 ? 14.350 -2.595 -12.927 1.00 91.12 112 ALA A O 1
ATOM 894 N N . ASP A 1 113 ? 13.261 -3.656 -11.278 1.00 91.44 113 ASP A N 1
ATOM 895 C CA . ASP A 1 113 ? 13.885 -4.958 -11.525 1.00 91.44 113 ASP A CA 1
ATOM 896 C C . ASP A 1 113 ? 13.536 -5.499 -12.911 1.00 91.44 113 ASP A C 1
ATOM 898 O O . ASP A 1 113 ? 14.418 -5.967 -13.629 1.00 91.44 113 ASP A O 1
ATOM 902 N N . MET A 1 114 ? 12.285 -5.340 -13.351 1.00 89.69 114 MET A N 1
ATOM 903 C CA . MET A 1 114 ? 11.881 -5.713 -14.710 1.00 89.69 114 MET A CA 1
ATOM 904 C C . MET A 1 114 ? 12.648 -4.933 -15.790 1.00 89.69 114 MET A C 1
ATOM 906 O O . MET A 1 114 ? 12.953 -5.501 -16.836 1.00 89.69 114 MET A O 1
ATOM 910 N N . LEU A 1 115 ? 13.001 -3.662 -15.548 1.00 88.38 115 LEU A N 1
ATOM 911 C CA . LEU A 1 115 ? 13.836 -2.874 -16.468 1.00 88.38 115 LEU A CA 1
ATOM 912 C C . LEU A 1 115 ? 15.309 -3.287 -16.435 1.00 88.38 115 LEU A C 1
ATOM 914 O O . LEU A 1 115 ? 15.952 -3.324 -17.480 1.00 88.38 115 LEU A O 1
ATOM 918 N N . ARG A 1 116 ? 15.852 -3.617 -15.258 1.00 85.56 116 ARG A N 1
ATOM 919 C CA . ARG A 1 116 ? 17.241 -4.095 -15.118 1.00 85.56 116 ARG A CA 1
ATOM 920 C C . ARG A 1 116 ? 17.460 -5.438 -15.801 1.00 85.56 116 ARG A C 1
ATOM 922 O O . ARG A 1 116 ? 18.544 -5.694 -16.311 1.00 85.56 116 ARG A O 1
ATOM 929 N N . LEU A 1 117 ? 16.432 -6.282 -15.800 1.00 80.94 117 LEU A N 1
ATOM 930 C CA . LEU A 1 117 ? 16.444 -7.580 -16.461 1.00 80.94 117 LEU A CA 1
ATOM 931 C C . LEU A 1 117 ? 16.190 -7.489 -17.972 1.00 80.94 117 LEU A C 1
ATOM 933 O O . LEU A 1 117 ? 16.239 -8.530 -18.626 1.00 80.94 117 LEU A O 1
ATOM 937 N N . CYS A 1 118 ? 15.940 -6.298 -18.549 1.00 75.31 118 CYS A N 1
ATOM 938 C CA . CYS A 1 118 ? 15.912 -6.161 -20.006 1.00 75.31 118 CYS A CA 1
ATOM 939 C C . CYS A 1 118 ? 17.287 -6.627 -20.539 1.00 75.31 118 CYS A C 1
ATOM 941 O O . CYS A 1 118 ? 18.303 -6.008 -20.210 1.00 75.31 118 CYS A O 1
ATOM 943 N N . PRO A 1 119 ? 17.356 -7.708 -21.335 1.00 63.75 119 PRO A N 1
ATOM 944 C CA . PRO A 1 119 ? 18.630 -8.238 -21.796 1.00 63.75 119 PRO A CA 1
ATOM 945 C C . PRO A 1 119 ? 19.341 -7.173 -22.625 1.00 63.75 119 PRO A C 1
ATOM 947 O O . PRO A 1 119 ? 18.740 -6.614 -23.542 1.00 63.75 119 PRO A O 1
ATOM 950 N N . ALA A 1 120 ? 20.606 -6.885 -22.305 1.00 58.53 120 ALA A N 1
ATOM 951 C CA . ALA A 1 120 ? 21.439 -6.047 -23.157 1.00 58.53 120 ALA A CA 1
ATOM 952 C C . ALA A 1 120 ? 21.416 -6.640 -24.571 1.00 58.53 120 ALA A C 1
ATOM 954 O O . ALA A 1 120 ? 21.553 -7.856 -24.729 1.00 58.53 120 ALA A O 1
ATOM 955 N N . ALA A 1 121 ? 21.182 -5.803 -25.585 1.00 52.41 121 ALA A N 1
ATOM 956 C CA . ALA A 1 121 ? 21.179 -6.268 -26.963 1.00 52.41 121 ALA A CA 1
ATOM 957 C C . ALA A 1 121 ? 22.513 -6.978 -27.230 1.00 52.41 121 ALA A C 1
ATOM 959 O O . ALA A 1 121 ? 23.573 -6.382 -27.033 1.00 52.41 121 ALA A O 1
ATOM 960 N N . ALA A 1 122 ? 22.450 -8.262 -27.596 1.00 47.53 122 ALA A N 1
ATOM 961 C CA . ALA A 1 122 ? 23.631 -9.022 -27.970 1.00 47.53 122 ALA A CA 1
ATOM 962 C C . ALA A 1 122 ? 24.353 -8.263 -29.091 1.00 47.53 122 ALA A C 1
ATOM 964 O O . ALA A 1 122 ? 23.726 -7.889 -30.085 1.00 47.53 122 ALA A O 1
ATOM 965 N N . SER A 1 123 ? 25.632 -7.977 -28.849 1.00 47.25 123 SER A N 1
ATOM 966 C CA . SER A 1 123 ? 26.553 -7.291 -29.759 1.00 47.25 123 SER A CA 1
ATOM 967 C C . SER A 1 123 ? 26.771 -8.065 -31.047 1.00 47.25 123 SER A C 1
ATOM 969 O O . SER A 1 123 ? 27.014 -9.289 -30.918 1.00 47.25 123 SER A O 1
#

pLDDT: mean 92.08, std 9.23, range [47.25, 98.62]

Secondary structure (DSSP, 8-state):
-TTTHHHHHHHBTTTSSB------SS-SGGG--STTTS--SHHHHHHHHHHHHHHHSSHHHHHHHHT---SSGGG----SS----SGGGHHHHHHHHHHHHHHHHHHHHHHHHHHHTSPPPP-

InterPro domains:
  IPR013529 Glycoside hydrolase, family 42, N-terminal [PF02449] (4-116)
  IPR017853 Glycoside hydrolase superfamily [SSF51445] (11-116)